Protein AF-A0A3M2DY44-F1 (afdb_monomer_lite)

Structure (mmCIF, N/CA/C/O backbone):
data_AF-A0A3M2DY44-F1
#
_entry.id   AF-A0A3M2DY44-F1
#
loop_
_atom_site.group_PDB
_atom_site.id
_atom_site.type_symbol
_atom_site.label_atom_id
_atom_site.label_alt_id
_atom_site.label_comp_id
_atom_site.label_asym_id
_atom_site.label_entity_id
_atom_site.label_seq_id
_atom_site.pdbx_PDB_ins_code
_atom_site.Cartn_x
_atom_site.Cartn_y
_atom_site.Cartn_z
_atom_site.occupancy
_atom_site.B_iso_or_equiv
_atom_site.auth_seq_id
_atom_site.auth_comp_id
_atom_site.auth_asym_id
_atom_site.auth_atom_id
_atom_site.pdbx_PDB_model_num
ATOM 1 N N . MET A 1 1 ? 24.657 -3.175 -0.595 1.00 53.69 1 MET A N 1
ATOM 2 C CA . MET A 1 1 ? 23.674 -2.071 -0.509 1.00 53.69 1 MET A CA 1
ATOM 3 C C . MET A 1 1 ? 23.023 -2.148 0.855 1.00 53.69 1 MET A C 1
ATOM 5 O O . MET A 1 1 ? 22.677 -3.246 1.268 1.00 53.69 1 MET A O 1
ATOM 9 N N . ASP A 1 2 ? 22.925 -1.026 1.561 1.00 62.44 2 ASP A N 1
ATOM 10 C CA . ASP A 1 2 ? 22.296 -0.965 2.880 1.00 62.44 2 ASP A CA 1
ATOM 11 C C . ASP A 1 2 ? 20.810 -1.350 2.779 1.00 62.44 2 ASP A C 1
ATOM 13 O O . ASP A 1 2 ? 20.020 -0.642 2.154 1.00 62.44 2 ASP A O 1
ATOM 17 N N . GLN A 1 3 ? 20.453 -2.503 3.352 1.00 64.69 3 GLN A N 1
ATOM 18 C CA . GLN A 1 3 ? 19.086 -3.033 3.346 1.00 64.69 3 GLN A CA 1
ATOM 19 C C . GLN A 1 3 ? 18.141 -2.201 4.221 1.00 64.69 3 GLN A C 1
ATOM 21 O O . GLN A 1 3 ? 16.926 -2.271 4.046 1.00 64.69 3 GLN A O 1
ATOM 26 N N . SER A 1 4 ? 18.688 -1.405 5.146 1.00 72.19 4 SER A N 1
ATOM 27 C CA . SER A 1 4 ? 17.914 -0.537 6.033 1.00 72.19 4 SER A CA 1
ATOM 28 C C . SER A 1 4 ? 17.601 0.827 5.415 1.00 72.19 4 SER A C 1
ATOM 30 O O . SER A 1 4 ? 16.779 1.579 5.943 1.00 72.19 4 SER A O 1
ATOM 32 N N . LYS A 1 5 ? 18.199 1.133 4.257 1.00 80.75 5 LYS A N 1
ATOM 33 C CA . LYS A 1 5 ? 18.010 2.408 3.575 1.00 80.75 5 LYS A CA 1
ATOM 34 C C . LYS A 1 5 ? 16.559 2.574 3.118 1.00 80.75 5 LYS A C 1
ATOM 36 O O . LYS A 1 5 ? 16.134 1.994 2.120 1.00 80.75 5 LYS A O 1
ATOM 41 N N . LYS A 1 6 ? 15.823 3.452 3.801 1.00 77.31 6 LYS A N 1
ATOM 42 C CA . LYS A 1 6 ? 14.507 3.938 3.372 1.00 77.31 6 LYS A CA 1
ATOM 43 C C . LYS A 1 6 ? 14.674 5.219 2.562 1.00 77.31 6 LYS A C 1
ATOM 45 O O . LYS A 1 6 ? 15.347 6.154 2.983 1.00 77.31 6 LYS A O 1
ATOM 50 N N . THR A 1 7 ? 14.061 5.264 1.388 1.00 85.69 7 THR A N 1
ATOM 51 C CA . THR A 1 7 ? 14.013 6.464 0.543 1.00 85.69 7 THR A CA 1
ATOM 52 C C . THR A 1 7 ? 12.573 6.755 0.174 1.00 85.69 7 THR A C 1
ATOM 54 O O . THR A 1 7 ? 11.840 5.817 -0.132 1.00 85.69 7 THR A O 1
ATOM 57 N N . MET A 1 8 ? 12.199 8.032 0.126 1.00 89.06 8 MET A N 1
ATOM 58 C CA . MET A 1 8 ? 10.877 8.451 -0.334 1.00 89.06 8 MET A CA 1
ATOM 59 C C . MET A 1 8 ? 10.640 8.009 -1.789 1.00 89.06 8 MET A C 1
ATOM 61 O O . MET A 1 8 ? 11.529 8.103 -2.648 1.00 89.06 8 MET A O 1
ATOM 65 N N . ARG A 1 9 ? 9.441 7.484 -2.052 1.00 88.12 9 ARG A N 1
ATOM 66 C CA . ARG A 1 9 ? 8.963 7.046 -3.368 1.00 88.12 9 ARG A CA 1
ATOM 67 C C . ARG A 1 9 ? 7.549 7.576 -3.561 1.00 88.12 9 ARG A C 1
ATOM 69 O O . ARG A 1 9 ? 6.755 7.536 -2.632 1.00 88.12 9 ARG A O 1
ATOM 76 N N . HIS A 1 10 ? 7.259 8.070 -4.759 1.00 91.00 10 HIS A N 1
ATOM 77 C CA . HIS A 1 10 ? 5.940 8.574 -5.132 1.00 91.00 10 HIS A CA 1
ATOM 78 C C . HIS A 1 10 ? 5.291 7.575 -6.091 1.00 91.00 10 HIS A C 1
ATOM 80 O O . HIS A 1 10 ? 5.964 7.054 -6.982 1.00 91.00 10 HIS A O 1
ATOM 86 N N . PHE A 1 11 ? 3.998 7.316 -5.917 1.00 92.81 11 PHE A N 1
ATOM 87 C CA . PHE A 1 11 ? 3.200 6.495 -6.823 1.00 92.81 11 PHE A CA 1
ATOM 88 C C . PHE A 1 11 ? 1.743 6.966 -6.803 1.00 92.81 11 PHE A C 1
ATOM 90 O O . PHE A 1 11 ? 1.303 7.598 -5.845 1.00 92.81 11 PHE A O 1
ATOM 97 N N . TYR A 1 12 ? 0.997 6.656 -7.861 1.00 94.81 12 TYR A N 1
ATOM 98 C CA . TYR A 1 12 ? -0.447 6.870 -7.884 1.00 94.81 12 TYR A CA 1
ATOM 99 C C . TYR A 1 12 ? -1.140 5.716 -7.162 1.00 94.81 12 TYR A C 1
ATOM 101 O O . TYR A 1 12 ? -1.053 4.566 -7.597 1.00 94.81 12 TYR A O 1
ATOM 109 N N . CYS A 1 13 ? -1.814 6.027 -6.059 1.00 94.81 13 CYS A N 1
ATOM 110 C CA . CYS A 1 13 ? -2.630 5.084 -5.305 1.00 94.81 13 CYS A CA 1
ATOM 111 C C . CYS A 1 13 ? -4.103 5.241 -5.701 1.00 94.81 13 CYS A C 1
ATOM 113 O O . CYS A 1 13 ? -4.532 6.337 -6.051 1.00 94.81 13 CYS A O 1
ATOM 115 N N . ARG A 1 14 ? -4.877 4.151 -5.664 1.00 97.56 14 ARG A N 1
ATOM 116 C CA . ARG A 1 14 ? -6.338 4.227 -5.805 1.00 97.56 14 ARG A CA 1
ATOM 117 C C . ARG A 1 14 ? -6.950 4.517 -4.441 1.00 97.56 14 ARG A C 1
ATOM 119 O O . ARG A 1 14 ? -6.605 3.815 -3.494 1.00 97.56 14 ARG A O 1
ATOM 126 N N . ASP A 1 15 ? -7.906 5.436 -4.381 1.00 97.12 15 ASP A N 1
ATOM 127 C CA . ASP A 1 15 ? -8.545 5.871 -3.129 1.00 97.12 15 ASP A CA 1
ATOM 128 C C . ASP A 1 15 ? -9.074 4.692 -2.303 1.00 97.12 15 ASP A C 1
ATOM 130 O O . ASP A 1 15 ? -8.685 4.522 -1.155 1.00 97.12 15 ASP A O 1
ATOM 134 N N . VAL A 1 16 ? -9.818 3.771 -2.926 1.00 97.50 16 VAL A N 1
ATOM 135 C CA . VAL A 1 16 ? -10.351 2.582 -2.231 1.00 97.50 16 VAL A CA 1
ATOM 136 C C . VAL A 1 16 ? -9.265 1.692 -1.606 1.00 97.50 16 VAL A C 1
ATOM 138 O O . VAL A 1 16 ? -9.480 1.084 -0.560 1.00 97.50 16 VAL A O 1
ATOM 141 N N . LEU A 1 17 ? -8.081 1.597 -2.227 1.00 96.56 17 LEU A N 1
ATOM 142 C CA . LEU A 1 17 ? -6.964 0.839 -1.654 1.00 96.56 17 LEU A CA 1
ATOM 143 C C . LEU A 1 17 ? -6.347 1.591 -0.479 1.00 96.56 17 LEU A C 1
ATOM 145 O O . LEU A 1 17 ? -5.993 0.963 0.514 1.00 96.56 17 LEU A O 1
ATOM 149 N N . TRP A 1 18 ? -6.228 2.914 -0.597 1.00 96.88 18 TRP A N 1
ATOM 150 C CA . TRP A 1 18 ? -5.723 3.762 0.472 1.00 96.88 18 TRP A CA 1
ATOM 151 C C . TRP A 1 18 ? -6.611 3.675 1.714 1.00 96.88 18 TRP A C 1
ATOM 153 O O . TRP A 1 18 ? -6.115 3.307 2.773 1.00 96.88 18 TRP A O 1
ATOM 163 N N . GLU A 1 19 ? -7.919 3.885 1.557 1.00 98.12 19 GLU A N 1
ATOM 164 C CA . GLU A 1 19 ? -8.909 3.794 2.640 1.00 98.12 19 GLU A CA 1
ATOM 165 C C . GLU A 1 19 ? -8.873 2.420 3.330 1.00 98.12 19 GLU A C 1
ATOM 167 O O . GLU A 1 19 ? -8.890 2.317 4.556 1.00 98.12 19 GLU A O 1
ATOM 172 N N . THR A 1 20 ? -8.743 1.344 2.545 1.00 97.94 20 THR A N 1
ATOM 173 C CA . THR A 1 20 ? -8.616 -0.017 3.090 1.00 97.94 20 THR A CA 1
ATOM 174 C C . THR A 1 20 ? -7.346 -0.167 3.936 1.00 97.94 20 THR A C 1
ATOM 176 O O . THR A 1 20 ? -7.381 -0.749 5.020 1.00 97.94 20 THR A O 1
ATOM 179 N N . PHE A 1 21 ? -6.212 0.353 3.459 1.00 97.88 21 PHE A N 1
ATOM 180 C CA . PHE A 1 21 ? -4.940 0.285 4.183 1.00 97.88 21 PHE A CA 1
ATOM 181 C C . PHE A 1 21 ? -4.917 1.206 5.410 1.00 97.88 21 PHE A C 1
ATOM 183 O O . PHE A 1 21 ? -4.283 0.848 6.400 1.00 97.88 21 PHE A O 1
ATOM 190 N N . GLU A 1 22 ? -5.622 2.340 5.385 1.00 97.94 22 GLU A N 1
ATOM 191 C CA . GLU A 1 22 ? -5.852 3.187 6.561 1.00 97.94 22 GLU A CA 1
ATOM 192 C C . GLU A 1 22 ? -6.625 2.431 7.638 1.00 97.94 22 GLU A C 1
ATOM 194 O O . GLU A 1 22 ? -6.209 2.416 8.796 1.00 97.94 22 GLU A O 1
ATOM 199 N N . GLN A 1 23 ? -7.713 1.751 7.267 1.00 98.31 23 GLN A N 1
ATOM 200 C CA . GLN A 1 23 ? -8.466 0.937 8.217 1.00 98.31 23 GLN A CA 1
ATOM 201 C C . GLN A 1 23 ? -7.590 -0.177 8.811 1.00 98.31 23 GLN A C 1
ATOM 203 O O . GLN A 1 23 ? -7.509 -0.307 10.028 1.00 98.31 23 GLN A O 1
ATOM 208 N N . MET A 1 24 ? -6.859 -0.921 7.975 1.00 98.12 24 MET A N 1
ATOM 209 C CA . MET A 1 24 ? -5.946 -1.970 8.447 1.00 98.12 24 MET A CA 1
ATOM 210 C C . MET A 1 24 ? -4.843 -1.434 9.369 1.00 98.12 24 MET A C 1
ATOM 212 O O . MET A 1 24 ? -4.491 -2.087 10.348 1.00 98.12 24 MET A O 1
ATOM 216 N N . ALA A 1 25 ? -4.273 -0.269 9.060 1.00 98.19 25 ALA A N 1
ATOM 217 C CA . ALA A 1 25 ? -3.244 0.358 9.884 1.00 98.19 25 ALA A CA 1
ATOM 218 C C . ALA A 1 25 ? -3.770 0.674 11.293 1.00 98.19 25 ALA A C 1
ATOM 220 O O . ALA A 1 25 ? -3.076 0.400 12.272 1.00 98.19 25 ALA A O 1
ATOM 221 N N . ASN A 1 26 ? -5.011 1.164 11.386 1.00 98.06 26 ASN A N 1
ATOM 222 C CA . ASN A 1 26 ? -5.690 1.397 12.659 1.00 98.06 26 ASN A CA 1
ATOM 223 C C . ASN A 1 26 ? -5.991 0.085 13.402 1.00 98.06 26 ASN A C 1
ATOM 225 O O . ASN A 1 26 ? -5.706 -0.015 14.592 1.00 98.06 26 ASN A O 1
ATOM 229 N N . ASP A 1 27 ? -6.516 -0.928 12.708 1.00 98.06 27 ASP A N 1
ATOM 230 C CA . ASP A 1 27 ? -6.905 -2.209 13.317 1.00 98.06 27 ASP A CA 1
ATOM 231 C C . ASP A 1 27 ? -5.698 -2.992 13.874 1.00 98.06 27 ASP A C 1
ATOM 233 O O . ASP A 1 27 ? -5.812 -3.676 14.893 1.00 98.06 27 ASP A O 1
ATOM 237 N N . PHE A 1 28 ? -4.533 -2.896 13.222 1.00 95.50 28 PHE A N 1
ATOM 238 C CA . PHE A 1 28 ? -3.303 -3.600 13.611 1.00 95.50 28 PHE A CA 1
ATOM 239 C C . PHE A 1 28 ? -2.300 -2.749 14.409 1.00 95.50 28 PHE A C 1
ATOM 241 O O . PHE A 1 28 ? -1.222 -3.254 14.722 1.00 95.50 28 PHE A O 1
ATOM 248 N N . ASP A 1 29 ? -2.625 -1.488 14.710 1.00 96.50 29 ASP A N 1
ATOM 249 C CA . ASP A 1 29 ? -1.730 -0.512 15.356 1.00 96.50 29 ASP A CA 1
ATOM 250 C C . ASP A 1 29 ? -0.339 -0.449 14.684 1.00 96.50 29 ASP A C 1
ATOM 252 O O . ASP A 1 29 ? 0.719 -0.609 15.299 1.00 96.50 29 ASP A O 1
ATOM 256 N N . CYS A 1 30 ? -0.335 -0.286 13.357 1.00 96.44 30 CYS A N 1
ATOM 257 C CA . CYS A 1 30 ? 0.881 -0.250 12.543 1.00 96.44 30 CYS A CA 1
ATOM 258 C C . CYS A 1 30 ? 0.824 0.861 11.485 1.00 96.44 30 CYS A C 1
ATOM 260 O O . CYS A 1 30 ? -0.203 1.502 11.288 1.00 96.44 30 CYS A O 1
ATOM 262 N N . SER A 1 31 ? 1.932 1.127 10.785 1.00 96.12 31 SER A N 1
ATOM 263 C CA . SER A 1 31 ? 1.945 2.167 9.749 1.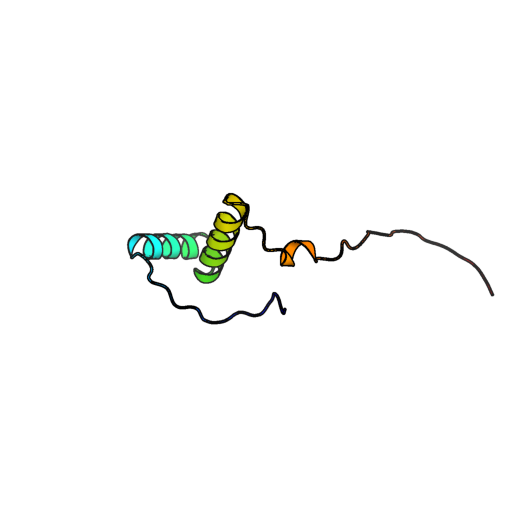00 96.12 31 SER A CA 1
ATOM 264 C C . SER A 1 31 ? 1.506 1.646 8.380 1.00 96.12 31 SER A C 1
ATOM 266 O O . SER A 1 31 ? 1.830 0.527 7.978 1.00 96.12 31 SER A O 1
ATOM 268 N N . ILE A 1 32 ? 0.858 2.510 7.596 1.00 95.75 32 ILE A N 1
ATOM 269 C CA . ILE A 1 32 ? 0.525 2.226 6.191 1.00 95.75 32 ILE A CA 1
ATOM 270 C C . ILE A 1 32 ? 1.793 1.898 5.3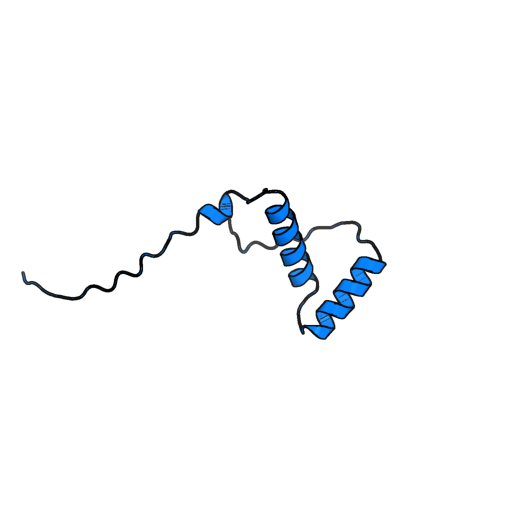88 1.00 95.75 32 ILE A C 1
ATOM 272 O O . ILE A 1 32 ? 1.794 0.968 4.583 1.00 95.75 32 ILE A O 1
ATOM 276 N N . ASP A 1 33 ? 2.911 2.586 5.659 1.00 93.94 33 ASP A N 1
ATOM 277 C CA . ASP A 1 33 ? 4.208 2.273 5.047 1.00 93.94 33 ASP A CA 1
ATOM 278 C C . ASP A 1 33 ? 4.635 0.823 5.297 1.00 93.94 33 ASP A C 1
ATOM 280 O O . ASP A 1 33 ? 5.185 0.172 4.406 1.00 93.94 33 ASP A O 1
ATOM 284 N N . TYR A 1 34 ? 4.421 0.304 6.510 1.00 94.31 34 TYR A N 1
ATOM 285 C CA . TYR A 1 34 ? 4.740 -1.083 6.838 1.00 94.31 34 TYR A CA 1
ATOM 286 C C . TYR A 1 34 ? 3.896 -2.045 5.998 1.00 94.31 34 TYR A C 1
ATOM 288 O O . TYR A 1 34 ? 4.453 -2.924 5.337 1.00 94.31 34 TYR A O 1
ATOM 296 N N . LEU A 1 35 ? 2.582 -1.816 5.941 1.00 96.00 35 LEU A N 1
ATOM 297 C CA . LEU A 1 35 ? 1.657 -2.631 5.153 1.00 96.00 35 LEU A CA 1
ATOM 298 C C . LEU A 1 35 ? 2.001 -2.613 3.658 1.00 96.00 35 LEU A C 1
ATOM 300 O O . LEU A 1 35 ? 2.029 -3.664 3.020 1.00 96.00 35 LEU A O 1
ATOM 304 N N . ILE A 1 36 ? 2.318 -1.444 3.091 1.00 94.81 36 ILE A N 1
ATOM 305 C CA . ILE A 1 36 ? 2.711 -1.316 1.680 1.00 94.81 36 ILE A CA 1
ATOM 306 C C . ILE A 1 36 ? 4.013 -2.082 1.411 1.00 94.81 36 ILE A C 1
ATOM 308 O O . ILE A 1 36 ? 4.114 -2.797 0.412 1.00 94.81 36 ILE A O 1
ATOM 312 N N . ASN A 1 37 ? 5.006 -1.984 2.299 1.00 92.81 37 ASN A N 1
ATOM 313 C CA . ASN A 1 37 ? 6.256 -2.735 2.162 1.00 92.81 37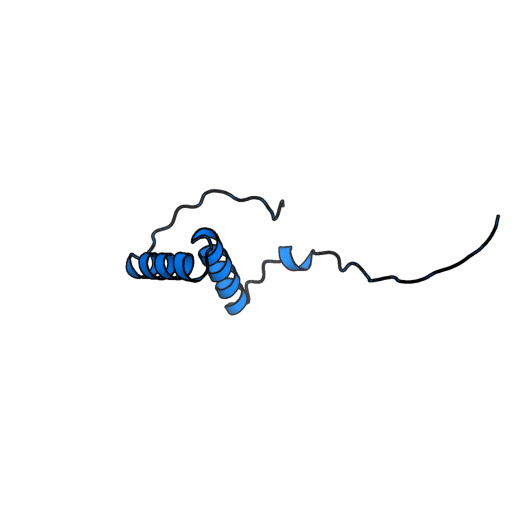 ASN A CA 1
ATOM 314 C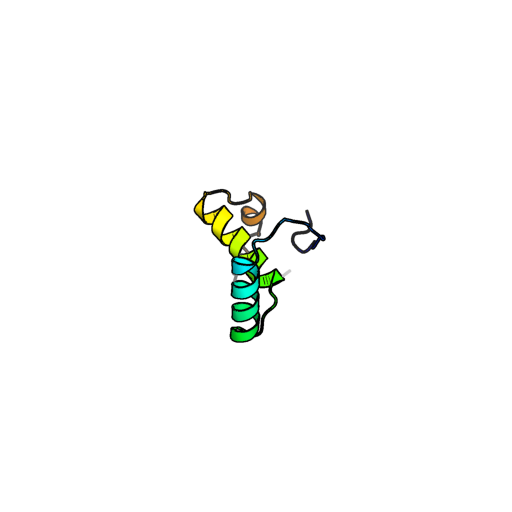 C . ASN A 1 37 ? 6.029 -4.252 2.217 1.00 92.81 37 ASN A C 1
ATOM 316 O O . ASN A 1 37 ? 6.614 -4.982 1.411 1.00 92.81 37 ASN A O 1
ATOM 320 N N . GLU A 1 38 ? 5.160 -4.727 3.112 1.00 94.62 38 GLU A N 1
ATOM 321 C CA . GLU A 1 38 ? 4.794 -6.143 3.182 1.00 94.62 38 GLU A CA 1
ATOM 322 C C . GLU A 1 38 ? 4.028 -6.603 1.940 1.00 94.62 38 GLU A C 1
ATOM 324 O O . GLU A 1 38 ? 4.373 -7.634 1.360 1.00 94.62 38 GLU A O 1
ATOM 329 N N . ALA A 1 39 ? 3.073 -5.811 1.451 1.00 94.81 39 ALA A N 1
ATOM 330 C CA . ALA A 1 39 ? 2.342 -6.104 0.222 1.00 94.81 39 ALA A CA 1
ATOM 331 C C . ALA A 1 39 ? 3.277 -6.180 -0.999 1.00 94.81 39 ALA A C 1
ATOM 333 O O . ALA A 1 39 ? 3.206 -7.134 -1.778 1.00 94.81 39 ALA A O 1
ATOM 334 N N . MET A 1 40 ? 4.210 -5.230 -1.141 1.00 93.50 40 MET A N 1
ATOM 335 C CA . MET A 1 40 ? 5.218 -5.247 -2.208 1.00 93.50 40 MET A CA 1
ATOM 336 C C . MET A 1 40 ? 6.113 -6.489 -2.124 1.00 93.50 40 MET A C 1
ATOM 338 O O . MET A 1 40 ? 6.352 -7.155 -3.136 1.00 93.50 40 MET A O 1
ATOM 342 N N . ARG A 1 41 ? 6.580 -6.841 -0.917 1.00 91.88 41 ARG A N 1
ATOM 343 C CA . ARG A 1 41 ? 7.414 -8.029 -0.682 1.00 91.88 41 ARG A CA 1
ATOM 344 C C . ARG A 1 41 ? 6.651 -9.316 -1.000 1.00 91.88 41 ARG A C 1
ATOM 346 O O . ARG A 1 41 ? 7.203 -10.213 -1.642 1.00 91.88 41 ARG A O 1
ATOM 353 N N . TYR A 1 42 ? 5.392 -9.403 -0.580 1.00 95.25 42 TYR A N 1
ATOM 354 C CA . TYR A 1 42 ? 4.520 -10.538 -0.857 1.00 95.25 42 TYR A CA 1
ATOM 355 C C . TYR A 1 42 ? 4.271 -10.702 -2.360 1.00 95.25 42 TYR A C 1
ATOM 357 O O . TYR A 1 42 ? 4.469 -11.792 -2.900 1.00 95.25 42 TYR A O 1
ATOM 365 N N . TYR A 1 43 ? 3.918 -9.619 -3.058 1.00 95.44 43 TYR A N 1
ATOM 366 C CA . TYR A 1 43 ? 3.639 -9.662 -4.490 1.00 95.44 43 TYR A CA 1
ATOM 367 C C . TYR A 1 43 ? 4.872 -10.069 -5.305 1.00 95.44 43 TYR A C 1
ATOM 369 O O . TYR A 1 43 ? 4.779 -10.968 -6.142 1.00 95.44 43 TYR A O 1
ATOM 377 N N . ALA A 1 44 ? 6.048 -9.505 -5.009 1.00 94.69 44 ALA A N 1
ATOM 378 C CA . ALA A 1 44 ? 7.297 -9.894 -5.666 1.00 94.69 44 ALA A CA 1
ATOM 379 C C . ALA A 1 44 ? 7.602 -11.392 -5.480 1.00 94.69 44 ALA A C 1
ATOM 381 O O . ALA A 1 44 ? 7.873 -12.102 -6.453 1.00 94.69 44 ALA A O 1
ATOM 382 N N . ARG A 1 45 ? 7.462 -11.904 -4.247 1.00 92.44 45 ARG A N 1
ATOM 383 C CA . ARG A 1 45 ? 7.635 -13.332 -3.934 1.00 92.44 45 ARG A CA 1
ATOM 384 C C . ARG A 1 45 ? 6.650 -14.212 -4.705 1.00 92.44 45 ARG A C 1
ATOM 386 O O . ARG A 1 45 ? 7.066 -15.234 -5.243 1.00 92.44 45 ARG A O 1
ATOM 393 N N . SER A 1 46 ? 5.381 -13.804 -4.796 1.00 94.81 46 SER A N 1
ATOM 394 C CA . SER A 1 46 ? 4.327 -14.542 -5.517 1.00 94.81 46 SER A CA 1
ATOM 395 C C . SER A 1 46 ? 4.601 -14.688 -7.018 1.00 94.81 46 SER A C 1
ATOM 397 O O . SER A 1 46 ? 4.068 -15.579 -7.671 1.00 94.81 46 SER A O 1
ATOM 399 N N . LYS A 1 47 ? 5.446 -13.809 -7.562 1.00 95.50 47 LYS A N 1
ATOM 400 C CA . LYS A 1 47 ? 5.860 -13.777 -8.965 1.00 95.50 47 LYS A CA 1
ATOM 401 C C . LYS A 1 47 ? 7.276 -14.324 -9.180 1.00 95.50 47 LYS A C 1
ATOM 403 O O . LYS A 1 47 ? 7.849 -14.112 -10.241 1.00 95.50 47 LYS A O 1
ATOM 408 N N . ASN A 1 48 ? 7.856 -14.979 -8.171 1.00 92.19 48 ASN A N 1
ATOM 409 C CA . ASN A 1 48 ? 9.229 -15.492 -8.180 1.00 92.19 48 ASN A CA 1
ATOM 410 C C . ASN A 1 48 ? 10.317 -14.422 -8.401 1.00 92.19 48 ASN A C 1
ATOM 412 O O . ASN A 1 48 ? 11.471 -14.764 -8.650 1.00 92.19 48 ASN A O 1
ATOM 416 N N . TYR A 1 49 ? 10.001 -13.137 -8.207 1.00 91.44 49 TYR A N 1
ATOM 417 C CA . TYR A 1 49 ? 10.999 -12.074 -8.104 1.00 91.44 49 TYR A CA 1
ATOM 418 C C . TYR A 1 49 ? 11.533 -12.042 -6.669 1.00 91.44 49 TYR A C 1
ATOM 420 O O . TYR A 1 49 ? 11.224 -11.145 -5.885 1.00 91.44 49 TYR A O 1
ATOM 428 N N . GLN A 1 50 ? 12.318 -13.051 -6.288 1.00 76.12 50 GLN A N 1
ATOM 429 C CA . GLN A 1 50 ? 13.137 -12.932 -5.085 1.00 76.12 50 GLN A CA 1
ATOM 430 C C . GLN A 1 50 ? 14.348 -12.073 -5.436 1.00 76.12 50 GLN A C 1
ATOM 432 O O . GLN A 1 50 ? 15.158 -12.444 -6.285 1.00 76.12 50 GLN A O 1
ATOM 437 N N . SER A 1 51 ? 14.465 -10.895 -4.821 1.00 63.34 51 SER A N 1
ATOM 438 C CA . SER A 1 51 ? 15.674 -10.096 -4.979 1.00 63.34 51 SER A CA 1
ATOM 439 C C . SER A 1 51 ? 16.859 -10.919 -4.464 1.00 63.34 51 SER A C 1
ATOM 441 O O . SER A 1 51 ? 16.862 -11.376 -3.320 1.00 63.34 51 SER A O 1
ATOM 443 N N . ALA A 1 52 ? 17.885 -11.098 -5.301 1.00 55.16 52 ALA A N 1
ATOM 444 C CA . ALA A 1 52 ? 19.099 -11.857 -4.975 1.00 55.16 52 ALA A CA 1
ATOM 445 C C . ALA A 1 52 ? 19.822 -11.360 -3.701 1.00 55.16 52 ALA A C 1
ATOM 447 O O . ALA A 1 52 ? 20.710 -12.023 -3.180 1.00 55.16 52 ALA A O 1
ATOM 448 N N . MET A 1 53 ? 19.420 -10.206 -3.166 1.00 53.25 53 MET A N 1
ATOM 449 C CA . MET A 1 53 ? 19.957 -9.624 -1.942 1.00 53.25 53 MET A CA 1
ATOM 450 C C . MET A 1 53 ? 19.475 -10.321 -0.655 1.00 53.25 53 MET A C 1
ATOM 452 O O . MET A 1 53 ? 20.166 -10.235 0.355 1.00 53.25 53 MET A O 1
ATOM 456 N N . ALA A 1 54 ? 18.328 -11.018 -0.665 1.00 52.09 54 ALA A N 1
ATOM 457 C CA . ALA A 1 54 ? 17.844 -11.767 0.507 1.00 52.09 54 ALA A CA 1
ATOM 458 C C . ALA A 1 54 ? 18.557 -13.122 0.692 1.00 52.09 54 ALA A C 1
ATOM 460 O O . ALA A 1 54 ? 18.565 -13.668 1.791 1.00 52.09 54 ALA A O 1
ATOM 461 N N . ALA A 1 55 ? 19.204 -13.640 -0.358 1.00 47.91 55 ALA A N 1
ATOM 462 C CA . ALA A 1 55 ? 20.006 -14.863 -0.301 1.00 47.91 55 ALA A CA 1
ATOM 463 C C . ALA A 1 55 ? 21.395 -14.655 0.344 1.00 47.91 55 ALA A C 1
ATOM 465 O O . ALA A 1 55 ? 22.135 -15.616 0.521 1.00 47.91 55 ALA A O 1
ATOM 466 N N . ALA A 1 56 ? 21.752 -13.414 0.698 1.00 46.91 56 ALA A N 1
ATOM 467 C CA . ALA A 1 56 ? 23.051 -13.050 1.266 1.00 46.91 56 ALA A CA 1
ATOM 468 C C . ALA A 1 56 ? 23.000 -12.729 2.772 1.00 46.91 56 ALA A C 1
ATOM 470 O O . ALA A 1 56 ? 23.868 -12.017 3.277 1.00 46.91 56 ALA A O 1
ATOM 471 N N . ALA A 1 57 ? 22.000 -13.224 3.509 1.00 45.66 57 ALA A N 1
ATOM 472 C CA . ALA A 1 57 ? 22.140 -13.319 4.959 1.00 45.66 57 ALA A CA 1
ATOM 473 C C . ALA A 1 57 ? 23.089 -14.495 5.254 1.00 45.66 57 ALA A C 1
ATOM 475 O O . ALA A 1 57 ? 22.771 -15.621 4.861 1.00 45.66 57 ALA A O 1
ATOM 476 N N . PRO A 1 58 ? 24.255 -14.283 5.893 1.00 45.19 58 PRO A N 1
ATOM 477 C CA . PRO A 1 58 ? 25.098 -15.399 6.284 1.00 45.19 58 PRO A CA 1
ATOM 478 C C . PRO A 1 58 ? 24.310 -16.249 7.280 1.00 45.19 58 PRO A C 1
ATOM 480 O O . PRO A 1 58 ? 23.861 -15.755 8.315 1.00 45.19 58 PRO A O 1
ATOM 483 N N . ALA A 1 59 ? 24.120 -17.524 6.945 1.00 50.66 59 ALA A N 1
ATOM 484 C CA . ALA A 1 59 ? 23.676 -18.524 7.896 1.00 50.66 59 ALA A CA 1
ATOM 485 C C . ALA A 1 59 ? 24.672 -18.507 9.057 1.00 50.66 59 ALA A C 1
ATOM 487 O O . ALA A 1 59 ? 25.802 -18.959 8.904 1.00 50.66 59 ALA A O 1
ATOM 488 N N . VAL A 1 60 ? 24.280 -17.931 10.192 1.00 51.31 60 VAL A N 1
ATOM 489 C CA . VAL A 1 60 ? 25.003 -18.129 11.445 1.00 51.31 60 VAL A CA 1
ATOM 490 C C . VAL A 1 60 ? 24.869 -19.615 11.780 1.00 51.31 60 VAL A C 1
ATOM 492 O O . VAL A 1 60 ? 23.754 -20.071 12.047 1.00 51.31 60 VAL A O 1
ATOM 495 N N . PRO A 1 61 ? 25.941 -20.425 11.717 1.00 48.28 61 PRO A N 1
ATOM 496 C CA . PRO A 1 61 ? 25.847 -21.770 12.235 1.00 48.28 61 PRO A CA 1
ATOM 497 C C . PRO A 1 61 ? 25.802 -21.642 13.756 1.00 48.28 61 PRO A C 1
ATOM 499 O O . PRO A 1 61 ? 26.700 -21.071 14.375 1.00 48.28 61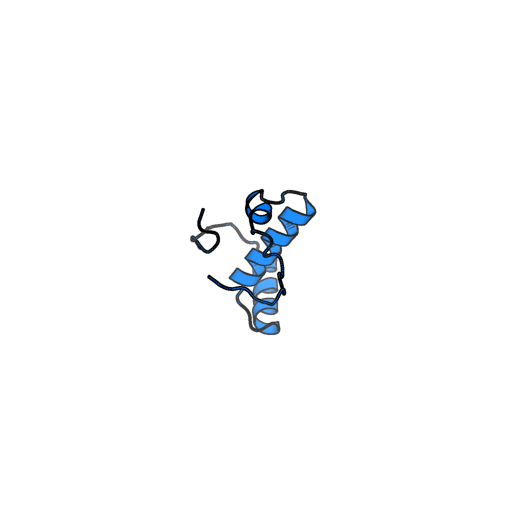 PRO A O 1
ATOM 502 N N . ALA A 1 62 ? 24.734 -22.163 14.354 1.00 55.94 62 ALA A N 1
ATOM 503 C CA . ALA A 1 62 ? 24.657 -22.410 15.783 1.00 55.94 62 ALA A CA 1
ATOM 504 C C . ALA A 1 62 ? 25.733 -23.444 16.160 1.00 55.94 62 ALA A C 1
ATOM 506 O O . ALA A 1 62 ? 25.500 -24.649 16.128 1.00 55.94 62 ALA A O 1
ATOM 507 N N . GLY A 1 63 ? 26.940 -22.966 16.455 1.00 39.47 63 GLY A N 1
ATOM 508 C CA . GLY A 1 63 ? 28.053 -23.767 16.947 1.00 39.47 63 GLY A CA 1
ATOM 509 C C . GLY A 1 63 ? 28.125 -23.704 18.464 1.00 39.47 63 GLY A C 1
ATOM 510 O O . GLY A 1 63 ? 28.845 -22.884 19.023 1.00 39.47 63 GLY A O 1
ATOM 511 N N . HIS A 1 64 ? 27.374 -24.577 19.127 1.00 49.41 64 HIS A N 1
ATOM 512 C CA . HIS A 1 64 ? 27.671 -25.001 20.491 1.00 49.41 64 HIS A CA 1
ATOM 513 C C . HIS A 1 64 ? 28.814 -26.027 20.405 1.00 49.41 64 HIS A C 1
ATOM 515 O O . HIS A 1 64 ? 28.600 -27.115 1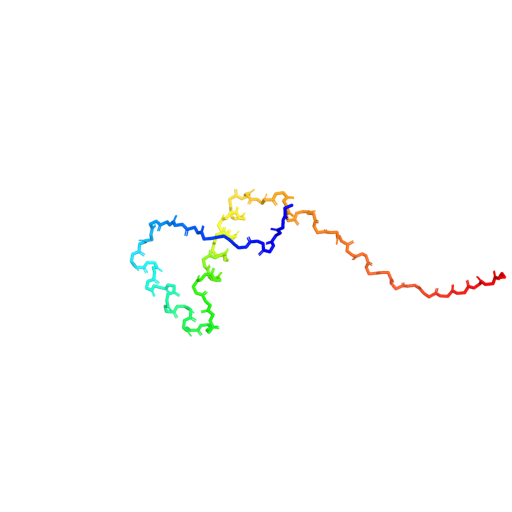9.877 1.00 49.41 64 HIS A O 1
ATOM 521 N N . ALA A 1 65 ? 30.015 -25.707 20.895 1.00 43.34 65 ALA A N 1
ATOM 522 C CA . ALA A 1 65 ? 31.030 -26.710 21.227 1.00 43.34 65 ALA A CA 1
ATOM 523 C C . ALA A 1 65 ? 32.045 -26.149 22.231 1.00 43.34 65 ALA A C 1
ATOM 525 O O . ALA A 1 65 ? 32.687 -25.127 22.005 1.00 43.34 65 ALA A O 1
ATOM 526 N N . ALA A 1 66 ? 32.139 -26.842 23.358 1.00 42.22 66 ALA A N 1
ATOM 527 C CA . ALA A 1 66 ? 33.015 -26.581 24.482 1.00 42.22 66 ALA A CA 1
ATOM 528 C C . ALA A 1 66 ? 34.431 -27.173 24.292 1.00 42.22 66 ALA A C 1
ATOM 530 O O . ALA A 1 66 ? 34.614 -28.103 23.513 1.00 42.22 66 ALA A O 1
ATOM 531 N N . ALA A 1 67 ? 35.344 -26.703 25.158 1.00 43.97 67 ALA A N 1
ATOM 532 C CA . ALA A 1 67 ? 36.489 -27.406 25.768 1.00 43.97 67 ALA A CA 1
ATOM 533 C C . ALA A 1 67 ? 37.906 -27.373 25.124 1.00 43.97 67 ALA A C 1
ATOM 535 O O . ALA A 1 67 ? 38.152 -27.947 24.072 1.00 43.97 67 ALA A O 1
ATOM 536 N N . ALA A 1 68 ? 38.840 -26.845 25.941 1.00 44.09 68 ALA A N 1
ATOM 537 C CA . ALA A 1 68 ? 40.118 -27.435 26.399 1.00 44.09 68 ALA A CA 1
ATOM 538 C C . ALA A 1 68 ? 41.420 -27.388 25.551 1.00 44.09 68 ALA A C 1
ATOM 540 O O . ALA A 1 68 ? 41.447 -27.757 24.386 1.00 44.09 68 ALA A O 1
ATOM 541 N N . GLY A 1 69 ? 42.531 -27.079 26.253 1.00 38.56 69 GLY A N 1
ATOM 542 C CA . GLY A 1 69 ? 43.931 -27.426 25.914 1.00 38.56 69 GLY A CA 1
ATOM 543 C C . GLY A 1 69 ? 44.822 -26.215 25.587 1.00 38.56 69 GLY A C 1
ATOM 544 O O . GLY A 1 69 ? 44.667 -25.629 24.528 1.00 38.56 69 GLY A O 1
ATOM 545 N N . ALA A 1 70 ? 45.612 -25.676 26.523 1.00 41.25 70 ALA A N 1
ATOM 546 C CA . ALA A 1 70 ? 46.964 -26.104 26.934 1.00 41.25 70 ALA A CA 1
ATOM 547 C C . ALA A 1 70 ? 48.083 -25.657 25.966 1.00 41.25 70 ALA A C 1
ATOM 549 O O . ALA A 1 70 ? 48.132 -26.087 24.816 1.00 41.25 70 ALA A O 1
ATOM 550 N N . GLY A 1 71 ? 48.988 -24.824 26.491 1.00 41.91 71 GLY A N 1
ATOM 551 C CA . GLY A 1 71 ? 50.214 -24.329 25.864 1.00 41.91 71 GLY A CA 1
ATOM 552 C C . GLY A 1 71 ? 50.848 -23.257 26.732 1.00 41.91 71 GLY A C 1
ATOM 553 O O . GLY A 1 71 ? 50.408 -22.097 26.598 1.00 41.91 71 GLY A O 1
#

Sequence (71 aa):
MDQSKKTMRHFYCRDVLWETFEQMANDFDCSIDYLINEAMRYYARSKNYQSAMAAAAPAVPAGHAAAAGAG

Foldseek 3Di:
DPPPDDDDDDDDDDPVVVVVLVVVCVVVVHDSVVVVVVVVVVVCVVVVNDPVVVVPPPPPPPDDDDDDDDD

Secondary structure (DSSP, 8-state):
--TT-------PPPHHHHHHHHHHHHHTT--HHHHHHHHHHHHHHHTT---TTGGGS--------------

pLDDT: mean 78.46, std 21.85, range [38.56, 98.31]

Radius of gyration: 20.34 Å; chains: 1; bounding box: 61×36×36 Å